Protein AF-A0A2J8SK38-F1 (afdb_monomer_lite)

Secondary structure (DSSP, 8-state):
--HHHHHHHHHHHHHHHHT-S-HHHHHHHHHHHHHHHHHHHHHHTT----TT--PPPPEEEEEEES-TT-TT---EEEEEEESSPPPTT---

Structure (mmCIF, N/CA/C/O backbone):
data_AF-A0A2J8SK38-F1
#
_entry.id   AF-A0A2J8SK38-F1
#
loop_
_atom_site.group_PDB
_atom_site.id
_atom_site.type_symbol
_atom_site.label_atom_id
_atom_site.label_alt_id
_atom_site.label_comp_id
_atom_site.label_asym_id
_atom_site.label_entity_id
_atom_site.label_seq_id
_atom_site.pdbx_PDB_ins_code
_atom_site.Cartn_x
_atom_site.Cartn_y
_atom_site.Cartn_z
_atom_site.occupancy
_atom_site.B_iso_or_equiv
_atom_site.auth_seq_id
_atom_site.auth_comp_id
_atom_site.auth_asym_id
_atom_site.auth_atom_id
_atom_site.pdbx_PDB_model_num
ATOM 1 N N . MET A 1 1 ? 12.527 -20.851 19.338 1.00 52.25 1 MET A N 1
ATOM 2 C CA . MET A 1 1 ? 12.550 -20.203 20.671 1.00 52.25 1 MET A CA 1
ATOM 3 C C . MET A 1 1 ? 11.593 -19.008 20.828 1.00 52.25 1 MET A C 1
ATOM 5 O O . MET A 1 1 ? 11.424 -18.553 21.946 1.00 52.25 1 MET A O 1
ATOM 9 N N . ALA A 1 2 ? 10.912 -18.518 19.777 1.00 60.09 2 ALA A N 1
ATOM 10 C CA . ALA A 1 2 ? 10.032 -17.335 19.871 1.00 60.09 2 ALA A CA 1
ATOM 11 C C . ALA A 1 2 ? 8.565 -17.622 20.279 1.00 60.09 2 ALA A C 1
ATOM 13 O O . ALA A 1 2 ? 7.901 -16.760 20.845 1.00 60.09 2 ALA A O 1
ATOM 14 N N . VAL A 1 3 ? 8.057 -18.839 20.041 1.00 62.34 3 VAL A N 1
ATOM 15 C CA . VAL A 1 3 ? 6.640 -19.197 20.287 1.00 62.34 3 VAL A CA 1
ATOM 16 C C . VAL A 1 3 ? 6.274 -19.170 21.779 1.00 62.34 3 VAL A C 1
ATOM 18 O O . VAL A 1 3 ? 5.135 -18.886 22.139 1.00 62.34 3 VAL A O 1
ATOM 21 N N . TRP A 1 4 ? 7.247 -19.413 22.661 1.00 60.16 4 TRP A N 1
ATOM 22 C CA . TRP A 1 4 ? 7.040 -19.358 24.109 1.00 60.16 4 TRP A CA 1
ATOM 23 C C . TRP A 1 4 ? 6.757 -17.934 24.594 1.00 60.16 4 TRP A C 1
ATOM 25 O O . TRP A 1 4 ? 5.805 -17.727 25.335 1.00 60.16 4 TRP A O 1
ATOM 35 N N . LEU A 1 5 ? 7.514 -16.946 24.113 1.00 62.81 5 LEU A N 1
ATOM 36 C CA . LEU A 1 5 ? 7.339 -15.541 24.496 1.00 62.81 5 LEU A CA 1
ATOM 37 C C . LEU A 1 5 ? 5.978 -14.994 24.041 1.00 62.81 5 LEU A C 1
ATOM 39 O O . LEU A 1 5 ? 5.299 -14.317 24.809 1.00 62.81 5 LEU A O 1
ATOM 43 N N . ALA A 1 6 ? 5.531 -15.365 22.837 1.00 65.75 6 ALA A N 1
ATOM 44 C CA . ALA A 1 6 ? 4.216 -14.978 22.324 1.00 65.75 6 ALA A CA 1
ATOM 45 C C . ALA A 1 6 ? 3.058 -15.541 23.170 1.00 65.75 6 ALA A C 1
ATOM 47 O O . ALA A 1 6 ? 2.049 -14.863 23.361 1.00 65.75 6 ALA A O 1
ATOM 48 N N . ARG A 1 7 ? 3.210 -16.753 23.727 1.00 74.94 7 ARG A N 1
ATOM 49 C CA . ARG A 1 7 ? 2.179 -17.385 24.567 1.00 74.94 7 ARG A CA 1
ATOM 50 C C . ARG A 1 7 ? 2.015 -16.701 25.928 1.00 74.94 7 ARG A C 1
ATOM 52 O O . ARG A 1 7 ? 0.908 -16.671 26.455 1.00 74.94 7 ARG A O 1
ATOM 59 N N . TRP A 1 8 ? 3.086 -16.126 26.470 1.00 77.75 8 TRP A N 1
ATOM 60 C CA . TRP A 1 8 ? 3.048 -15.383 27.735 1.00 77.75 8 TRP A CA 1
ATOM 61 C C . TRP A 1 8 ? 2.649 -13.916 27.569 1.00 77.75 8 TRP A C 1
ATOM 63 O O . TRP A 1 8 ? 2.201 -13.303 28.535 1.00 77.75 8 TRP A O 1
ATOM 73 N N . LEU A 1 9 ? 2.734 -13.371 26.351 1.00 77.38 9 LEU A N 1
ATOM 74 C CA . LEU A 1 9 ? 2.400 -11.975 26.076 1.00 77.38 9 LEU A CA 1
ATOM 75 C C . LEU A 1 9 ? 0.937 -11.651 26.404 1.00 77.38 9 LEU A C 1
ATOM 77 O O . LEU A 1 9 ? 0.672 -10.635 27.032 1.00 77.38 9 LEU A O 1
ATOM 81 N N . GLY A 1 10 ? 0.005 -12.535 26.032 1.00 78.50 10 GLY A N 1
ATOM 82 C CA . GLY A 1 10 ? -1.426 -12.364 26.306 1.00 78.50 10 GLY A CA 1
ATOM 83 C C . GLY A 1 10 ? -1.741 -12.281 27.807 1.00 78.50 10 GLY A C 1
ATOM 84 O O . GLY A 1 10 ? -2.273 -11.262 28.249 1.00 78.50 10 GLY A O 1
ATOM 85 N N . PRO A 1 11 ? -1.378 -13.301 28.610 1.00 82.25 11 PRO A N 1
ATOM 86 C CA . PRO A 1 11 ? -1.567 -13.282 30.060 1.00 82.25 11 PRO A CA 1
ATOM 87 C C . PRO A 1 11 ? -0.878 -12.101 30.754 1.00 82.25 11 PRO A C 1
ATOM 89 O O . PRO A 1 11 ? -1.479 -11.500 31.641 1.00 82.25 11 PRO A O 1
ATOM 92 N N . LEU A 1 12 ? 0.342 -11.725 30.339 1.00 78.06 12 LEU A N 1
ATOM 93 C CA . LEU A 1 12 ? 1.022 -10.547 30.893 1.00 78.06 12 LEU A CA 1
ATOM 94 C C . LEU A 1 12 ? 0.243 -9.259 30.617 1.00 78.06 12 LEU A C 1
ATOM 96 O O . LEU A 1 12 ? 0.074 -8.454 31.526 1.00 78.06 12 LEU A O 1
ATOM 100 N N . LEU A 1 13 ? -0.261 -9.078 29.393 1.00 78.06 13 LEU A N 1
ATOM 101 C CA . LEU A 1 13 ? -1.056 -7.905 29.023 1.00 78.06 13 LEU A CA 1
ATOM 102 C C . LEU A 1 13 ? -2.336 -7.808 29.860 1.00 78.06 13 LEU A C 1
ATOM 104 O O . LEU A 1 13 ? -2.680 -6.726 30.330 1.00 78.06 13 LEU A O 1
ATOM 108 N N . LEU A 1 14 ? -3.001 -8.944 30.090 1.00 76.25 14 LEU A N 1
ATOM 109 C CA . LEU A 1 14 ? -4.197 -9.051 30.931 1.00 76.25 14 LEU A CA 1
ATOM 110 C C . LEU A 1 14 ? -3.909 -8.693 32.397 1.00 76.25 14 LEU A C 1
ATOM 112 O O . LEU A 1 14 ? -4.656 -7.916 32.989 1.00 76.25 14 LEU A O 1
ATOM 116 N N . VAL A 1 15 ? -2.811 -9.202 32.967 1.00 76.88 15 VAL A N 1
ATOM 117 C CA . VAL A 1 15 ? -2.390 -8.886 34.345 1.00 76.88 15 VAL A CA 1
ATOM 118 C C . VAL A 1 15 ? -1.982 -7.418 34.478 1.00 76.88 15 VAL A C 1
ATOM 120 O O . VAL A 1 15 ? -2.379 -6.759 35.438 1.00 76.88 15 VAL A O 1
ATOM 123 N N . SER A 1 16 ? -1.249 -6.873 33.502 1.00 70.44 16 SER A N 1
ATOM 124 C CA . SER A 1 16 ? -0.901 -5.449 33.472 1.00 70.44 16 SER A CA 1
ATOM 125 C C . SER A 1 16 ? -2.142 -4.563 33.398 1.00 70.44 16 SER A C 1
ATOM 127 O O . SER A 1 16 ? -2.183 -3.532 34.058 1.00 70.44 16 SER A O 1
ATOM 129 N N . LEU A 1 17 ? -3.170 -4.965 32.646 1.00 68.44 17 LEU A N 1
ATOM 130 C CA . LEU A 1 17 ? -4.397 -4.184 32.496 1.00 68.44 17 LEU A CA 1
ATOM 131 C C . LEU A 1 17 ? -5.269 -4.191 33.764 1.00 68.44 17 LEU A C 1
ATOM 133 O O . LEU A 1 17 ? -5.959 -3.208 34.026 1.00 68.44 17 LEU A O 1
ATOM 137 N N . TRP A 1 18 ? -5.203 -5.261 34.565 1.00 67.94 18 TRP A N 1
ATOM 138 C CA . TRP A 1 18 ? -5.994 -5.433 35.791 1.00 67.94 18 TRP A CA 1
ATOM 139 C C . TRP A 1 18 ? -5.583 -4.484 36.932 1.00 67.94 18 TRP A C 1
ATOM 141 O O . TRP A 1 18 ? -6.393 -4.174 37.801 1.00 67.94 18 TRP A O 1
ATOM 151 N N . GLY A 1 19 ? -4.330 -4.013 36.937 1.00 64.25 19 GLY A N 1
ATOM 152 C CA . GLY A 1 19 ? -3.788 -3.123 37.973 1.00 64.25 19 GLY A CA 1
ATOM 153 C C . GLY A 1 19 ? -3.975 -1.626 37.707 1.00 64.25 19 GLY A C 1
ATOM 154 O O . GLY A 1 19 ? -3.671 -0.808 38.576 1.00 64.25 19 GLY A O 1
ATOM 155 N N . LEU A 1 20 ? -4.456 -1.237 36.522 1.00 61.53 20 LEU A N 1
ATOM 156 C CA . LEU A 1 20 ? -4.719 0.162 36.207 1.00 61.53 20 LEU A CA 1
ATOM 157 C C . LEU A 1 20 ? -6.173 0.495 36.565 1.00 61.53 20 LEU A C 1
ATOM 159 O O . LEU A 1 20 ? -7.100 -0.203 36.178 1.00 61.53 20 LEU A O 1
ATOM 163 N N . SER A 1 21 ? -6.384 1.604 37.272 1.00 59.34 21 SER A N 1
ATOM 164 C CA . SER A 1 21 ? -7.717 2.157 37.578 1.00 59.34 21 SER A CA 1
ATOM 165 C C . SER A 1 21 ? -8.330 2.925 36.382 1.00 59.34 21 SER A C 1
ATOM 167 O O . SER A 1 21 ? -9.525 3.198 36.337 1.00 59.34 21 SER A O 1
ATOM 169 N N . ALA A 1 22 ? -7.528 3.225 35.348 1.00 57.88 22 ALA A N 1
ATOM 170 C CA . ALA A 1 22 ? -7.930 3.993 34.159 1.00 57.88 22 ALA A CA 1
ATOM 171 C C . ALA A 1 22 ? -7.979 3.251 32.786 1.00 57.88 22 ALA A C 1
ATOM 173 O O . ALA A 1 22 ? -7.936 3.935 31.755 1.00 57.88 22 ALA A O 1
ATOM 174 N N . PRO A 1 23 ? -8.073 1.906 32.680 1.00 64.19 23 PRO A N 1
ATOM 175 C CA . PRO A 1 23 ? -7.889 1.179 31.422 1.00 64.19 23 PRO A CA 1
ATOM 176 C C . PRO A 1 23 ? -9.005 1.470 30.419 1.00 64.19 23 PRO A C 1
ATOM 178 O O . PRO A 1 23 ? -8.738 1.571 29.225 1.00 64.19 23 PRO A O 1
ATOM 181 N N . ALA A 1 24 ? -10.229 1.726 30.890 1.00 65.00 24 ALA A N 1
ATOM 182 C CA . ALA A 1 24 ? -11.350 2.096 30.028 1.00 65.00 24 ALA A CA 1
ATOM 183 C C . ALA A 1 24 ? -11.074 3.384 29.231 1.00 65.00 24 ALA A C 1
ATOM 185 O O . ALA A 1 24 ? -11.426 3.478 28.061 1.00 65.00 24 ALA A O 1
ATOM 186 N N . SER A 1 25 ? -10.397 4.365 29.836 1.00 69.31 25 SER A N 1
ATOM 187 C CA . SER A 1 25 ? -10.089 5.640 29.178 1.00 69.31 25 SER A CA 1
ATOM 188 C C . SER A 1 25 ? -8.998 5.518 28.111 1.00 69.31 25 SER A C 1
ATOM 190 O O . SER A 1 25 ? -9.085 6.174 27.074 1.00 69.31 25 SER A O 1
ATOM 192 N N . LEU A 1 26 ? -7.995 4.666 28.345 1.00 72.62 26 LEU A N 1
ATOM 193 C CA . LEU A 1 26 ? -6.916 4.399 27.394 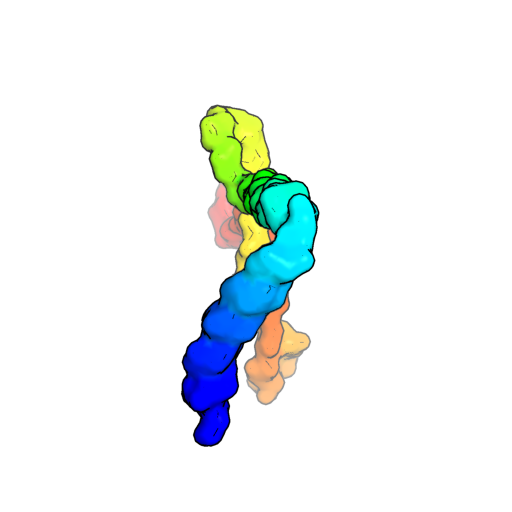1.00 72.62 26 LEU A CA 1
ATOM 194 C C . LEU A 1 26 ? -7.420 3.558 26.225 1.00 72.62 26 LEU A C 1
ATOM 196 O O . LEU A 1 26 ? -7.117 3.878 25.081 1.00 72.62 26 LEU A O 1
ATOM 200 N N . LEU A 1 27 ? -8.244 2.544 26.497 1.00 78.69 27 LEU A N 1
ATOM 201 C CA . LEU A 1 27 ? -8.912 1.759 25.460 1.00 78.69 27 LEU A CA 1
ATOM 202 C C . LEU A 1 27 ? -9.878 2.618 24.641 1.00 78.69 27 LEU A C 1
ATOM 204 O O . LEU A 1 27 ? -9.905 2.497 23.419 1.00 78.69 27 LEU A O 1
ATOM 208 N N . ARG A 1 28 ? -10.608 3.537 25.287 1.00 76.62 28 ARG A N 1
ATOM 209 C CA . ARG A 1 28 ? -11.462 4.505 24.592 1.00 76.62 28 ARG A CA 1
ATOM 210 C C . ARG A 1 28 ? -10.646 5.428 23.687 1.00 76.62 28 ARG A C 1
ATOM 212 O O . ARG A 1 28 ? -10.972 5.528 22.514 1.00 76.62 28 ARG A O 1
ATOM 219 N N . ARG A 1 29 ? -9.552 6.024 24.180 1.00 78.25 29 ARG A N 1
ATOM 220 C CA . ARG A 1 29 ? -8.656 6.855 23.348 1.00 78.25 29 ARG A CA 1
ATOM 221 C C . ARG A 1 29 ? -7.996 6.065 22.223 1.00 78.25 29 ARG A C 1
ATOM 223 O O . ARG A 1 29 ? -7.810 6.601 21.140 1.00 78.25 29 ARG A O 1
ATOM 230 N N . LEU A 1 30 ? -7.634 4.806 22.464 1.00 81.50 30 LEU A N 1
ATOM 231 C CA . LEU A 1 30 ? -7.084 3.930 21.432 1.00 81.50 30 LEU A CA 1
ATOM 232 C C . LEU A 1 30 ? -8.134 3.650 20.351 1.00 81.50 30 LEU A C 1
ATOM 234 O O . LEU A 1 30 ? -7.819 3.744 19.170 1.00 81.50 30 LEU A O 1
ATOM 238 N N . GLY A 1 31 ? -9.377 3.370 20.751 1.00 80.06 31 GLY A N 1
ATOM 239 C CA . GLY A 1 31 ? -10.512 3.219 19.843 1.00 80.06 31 GLY A CA 1
ATOM 240 C C . GLY A 1 31 ? -10.776 4.488 19.035 1.00 80.06 31 GLY A C 1
ATOM 241 O O . GLY A 1 31 ? -10.844 4.416 17.815 1.00 80.06 31 GLY A O 1
ATOM 242 N N . GLU A 1 32 ? -10.820 5.650 19.689 1.00 85.06 32 GLU A N 1
ATOM 243 C CA . GLU A 1 32 ? -10.962 6.963 19.044 1.00 85.06 32 GLU A CA 1
ATOM 244 C C . GLU A 1 32 ? -9.821 7.229 18.052 1.00 85.06 32 GLU A C 1
ATOM 246 O O . GLU A 1 32 ? -10.064 7.693 16.944 1.00 85.06 32 GLU A O 1
ATOM 251 N N . HIS A 1 33 ? -8.579 6.885 18.400 1.00 81.62 33 HIS A N 1
ATOM 252 C CA . HIS A 1 33 ? -7.422 7.091 17.531 1.00 81.62 33 HIS A CA 1
ATOM 253 C C . HIS A 1 33 ? -7.408 6.135 16.330 1.00 81.62 33 HIS A C 1
ATOM 255 O O . HIS A 1 33 ? -7.087 6.548 15.218 1.00 81.62 33 HIS A O 1
ATOM 261 N N . ILE A 1 34 ? -7.793 4.869 16.526 1.00 80.94 34 ILE A N 1
ATOM 262 C CA . ILE A 1 34 ? -7.972 3.903 15.433 1.00 80.94 34 ILE A CA 1
ATOM 263 C C . ILE A 1 34 ? -9.117 4.354 14.526 1.00 80.94 34 ILE A C 1
ATOM 265 O O . ILE A 1 34 ? -8.977 4.293 13.308 1.00 80.94 34 ILE A O 1
ATOM 269 N N . GLN A 1 35 ? -10.217 4.846 15.097 1.00 79.31 35 GLN A N 1
ATOM 270 C CA . GLN A 1 35 ? -11.350 5.359 14.339 1.00 79.31 35 GLN A CA 1
ATOM 271 C C . GLN A 1 35 ? -10.956 6.601 13.531 1.00 79.31 35 GLN A C 1
ATOM 273 O O . GLN A 1 35 ? -11.160 6.611 12.328 1.00 79.31 35 GLN A O 1
ATOM 278 N N . GLN A 1 36 ? -10.279 7.583 14.130 1.00 79.56 36 GLN A N 1
ATOM 279 C CA . GLN A 1 36 ? -9.747 8.758 13.425 1.00 79.56 36 GLN A CA 1
ATOM 280 C C . GLN A 1 36 ? -8.730 8.386 12.340 1.00 79.56 36 GLN A C 1
ATOM 282 O O . GLN A 1 36 ? -8.671 9.024 11.289 1.00 79.56 36 GLN A O 1
ATOM 287 N N . PHE A 1 37 ? -7.907 7.364 12.581 1.00 73.56 37 PHE A N 1
ATOM 288 C CA . PHE A 1 37 ? -6.968 6.847 11.591 1.00 73.56 37 PHE A CA 1
ATOM 289 C C . PHE A 1 37 ? -7.700 6.179 10.424 1.00 73.56 37 PHE A C 1
ATOM 291 O O . PHE A 1 37 ? -7.346 6.417 9.272 1.00 73.56 37 PHE A O 1
ATOM 298 N N . GLN A 1 38 ? -8.746 5.398 10.701 1.00 70.75 38 GLN A N 1
ATOM 299 C CA . GLN A 1 38 ? -9.598 4.811 9.669 1.00 70.75 38 GLN A CA 1
ATOM 300 C C . GLN A 1 38 ? -10.412 5.864 8.923 1.00 70.75 38 GLN A C 1
ATOM 302 O O . GLN A 1 38 ? -10.493 5.785 7.708 1.00 70.75 38 GLN A O 1
ATOM 307 N N . GLU A 1 39 ? -10.946 6.876 9.600 1.00 70.38 39 GLU A N 1
ATOM 308 C CA . GLU A 1 39 ? -11.645 8.006 8.987 1.00 70.38 39 GLU A CA 1
ATOM 309 C C . GLU A 1 39 ? -10.695 8.785 8.074 1.00 70.38 39 GLU A C 1
ATOM 311 O O . GLU A 1 39 ? -11.022 9.020 6.918 1.00 70.38 39 GLU A O 1
ATOM 316 N N . ARG A 1 40 ? -9.471 9.093 8.523 1.00 63.69 40 ARG A N 1
ATOM 317 C CA . ARG A 1 40 ? -8.434 9.715 7.677 1.00 63.69 40 ARG A CA 1
ATOM 318 C C . ARG A 1 40 ? -8.008 8.823 6.516 1.00 63.69 40 ARG A C 1
ATOM 320 O O . ARG A 1 40 ? -7.768 9.328 5.422 1.00 63.69 40 ARG A O 1
ATOM 327 N N . SER A 1 41 ? -7.912 7.516 6.736 1.00 58.41 41 SER A N 1
ATOM 328 C CA . SER A 1 41 ? -7.560 6.552 5.694 1.00 58.41 41 SER A CA 1
ATOM 329 C C . SER A 1 41 ? -8.691 6.383 4.677 1.00 58.41 41 SER A C 1
ATOM 331 O O . 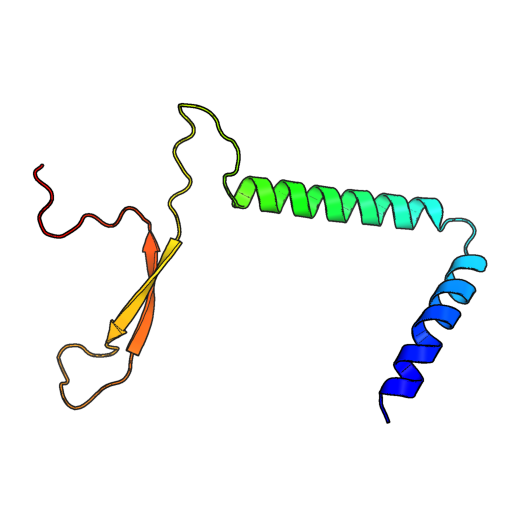SER A 1 41 ? -8.409 6.343 3.486 1.00 58.41 41 SER A O 1
ATOM 333 N N . ALA A 1 42 ? -9.952 6.381 5.110 1.00 55.03 42 ALA A N 1
ATOM 334 C CA . ALA A 1 42 ? -11.144 6.351 4.265 1.00 55.03 42 ALA A CA 1
ATOM 335 C C . ALA A 1 42 ? -11.328 7.669 3.495 1.00 55.03 42 ALA A C 1
ATOM 337 O O . ALA A 1 42 ? -11.683 7.646 2.316 1.00 55.03 42 ALA A O 1
ATOM 338 N N . GLN A 1 43 ? -10.998 8.807 4.116 1.00 53.22 43 GLN A N 1
ATOM 339 C CA . GLN A 1 43 ? -10.925 10.115 3.460 1.00 53.22 43 GLN A CA 1
ATOM 340 C C . GLN A 1 43 ? -9.797 10.155 2.411 1.00 53.22 43 GLN A C 1
ATOM 342 O O . GLN A 1 43 ? -9.957 10.773 1.362 1.00 53.22 43 GLN A O 1
ATOM 347 N N . GLY A 1 44 ? -8.677 9.463 2.661 1.00 50.00 44 GLY A N 1
ATOM 348 C CA . GLY A 1 44 ? -7.570 9.283 1.711 1.00 50.00 44 GLY A CA 1
ATOM 349 C C . GLY A 1 44 ? -7.799 8.197 0.649 1.00 50.00 44 GLY A C 1
ATOM 350 O O . GLY A 1 44 ? -7.093 8.180 -0.355 1.00 50.00 44 GLY A O 1
ATOM 351 N N . LEU A 1 45 ? -8.787 7.315 0.842 1.00 47.25 45 LEU A N 1
ATOM 352 C CA . LEU A 1 45 ? -9.159 6.230 -0.078 1.00 47.25 45 LEU A CA 1
ATOM 353 C C . LEU A 1 45 ? -10.398 6.532 -0.932 1.00 47.25 45 LEU A C 1
ATOM 355 O O . LEU A 1 45 ? -10.803 5.679 -1.717 1.00 47.25 45 LEU A O 1
ATOM 359 N N . GLY A 1 46 ? -10.986 7.730 -0.836 1.00 46.75 46 GLY A N 1
ATOM 360 C CA . GLY A 1 46 ? -11.993 8.187 -1.798 1.00 46.75 46 GLY A CA 1
ATOM 361 C C . GLY A 1 46 ? -13.220 7.273 -1.921 1.00 46.75 46 GLY A C 1
ATOM 362 O O . GL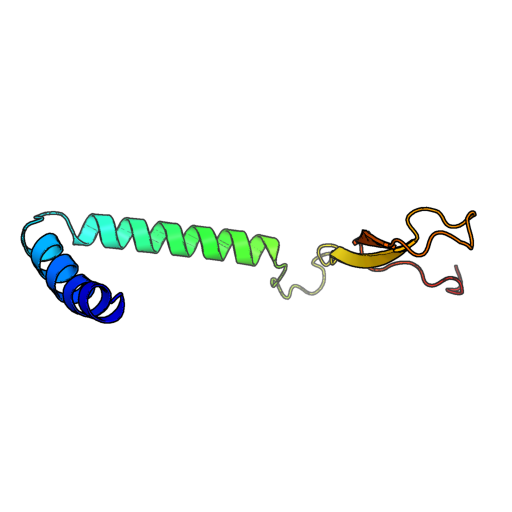Y A 1 46 ? -13.716 7.072 -3.023 1.00 46.75 46 GLY A O 1
ATOM 363 N N . LEU A 1 47 ? -13.721 6.715 -0.813 1.00 46.25 47 LEU A N 1
ATOM 364 C CA . LEU A 1 47 ? -14.940 5.885 -0.804 1.00 46.25 47 LEU A CA 1
ATOM 365 C C . LEU A 1 47 ? -16.222 6.683 -0.492 1.00 46.25 47 LEU A C 1
ATOM 367 O O . LEU A 1 47 ? -17.214 6.118 -0.038 1.00 46.25 47 LEU A O 1
ATOM 371 N N . SER A 1 48 ? -16.234 7.995 -0.755 1.00 45.53 48 SER A N 1
ATOM 372 C CA . SER A 1 48 ? -17.483 8.763 -0.784 1.00 45.53 48 SER A CA 1
ATOM 373 C C . SER A 1 48 ? -18.121 8.605 -2.163 1.00 45.53 48 SER A C 1
ATOM 375 O O . SER A 1 48 ? -17.745 9.276 -3.125 1.00 45.53 48 SER A O 1
ATOM 377 N N . LEU A 1 49 ? -19.061 7.665 -2.261 1.00 46.66 49 LEU A N 1
ATOM 378 C CA . LEU A 1 49 ? -19.896 7.416 -3.437 1.00 46.66 49 LEU A CA 1
ATOM 379 C C . LEU A 1 49 ? -20.918 8.565 -3.600 1.00 46.66 49 LEU A C 1
ATOM 381 O O . LEU A 1 49 ? -22.112 8.410 -3.359 1.00 46.66 49 LEU A O 1
ATOM 385 N N . GLY A 1 50 ? -20.438 9.758 -3.953 1.00 42.62 50 GLY A N 1
ATOM 386 C CA . GLY A 1 50 ? -21.257 10.905 -4.346 1.00 42.62 50 GLY A CA 1
ATOM 387 C C . GLY A 1 50 ? -21.246 11.062 -5.873 1.00 42.62 50 GLY A C 1
ATOM 388 O O . GLY A 1 50 ? -20.152 11.037 -6.437 1.00 42.62 50 GLY A O 1
ATOM 389 N N . PRO A 1 51 ? -22.386 11.293 -6.562 1.00 45.09 51 PRO A N 1
ATOM 390 C CA . PRO A 1 51 ? -22.470 11.374 -8.034 1.00 45.09 51 PRO A CA 1
ATOM 391 C C . PRO A 1 51 ? -21.657 12.499 -8.709 1.00 45.09 51 PRO A C 1
ATOM 393 O O . PRO A 1 51 ? -21.760 12.690 -9.915 1.00 45.09 51 PRO A O 1
ATOM 396 N N . GLY A 1 52 ? -20.870 13.261 -7.950 1.00 49.97 52 GLY A N 1
ATOM 397 C CA . GLY A 1 52 ? -20.028 14.350 -8.441 1.00 49.97 52 GLY A CA 1
ATOM 398 C C . GLY A 1 52 ? -18.754 14.556 -7.623 1.00 49.97 52 GLY A C 1
ATOM 399 O O . GLY A 1 52 ? -18.145 15.620 -7.709 1.00 49.97 52 GLY A O 1
ATOM 400 N N . ALA A 1 53 ? -18.343 13.577 -6.809 1.00 48.62 53 ALA A N 1
ATOM 401 C CA . ALA A 1 53 ? -17.039 13.632 -6.164 1.00 48.62 53 ALA A CA 1
ATOM 402 C C . ALA A 1 53 ? -15.987 13.356 -7.240 1.00 48.62 53 ALA A C 1
ATOM 404 O O . ALA A 1 53 ? -15.893 12.234 -7.734 1.00 48.62 53 ALA A O 1
ATOM 405 N N . ALA A 1 54 ? -15.234 14.384 -7.639 1.00 55.19 54 ALA A N 1
ATOM 406 C CA . ALA A 1 54 ? -14.057 14.213 -8.477 1.00 55.19 54 ALA A CA 1
ATOM 407 C C . ALA A 1 54 ? -13.204 13.103 -7.850 1.00 55.19 54 ALA A C 1
ATOM 409 O O . ALA A 1 54 ? -12.681 13.270 -6.747 1.00 55.19 54 ALA A O 1
ATOM 410 N N . ALA A 1 55 ? -13.172 11.938 -8.504 1.00 60.03 55 ALA A N 1
ATOM 411 C CA . ALA A 1 55 ? -12.451 10.781 -8.009 1.00 60.03 55 ALA A CA 1
ATOM 412 C C . ALA A 1 55 ? -11.010 11.223 -7.753 1.00 60.03 55 ALA A C 1
ATOM 414 O O . ALA A 1 55 ? -10.360 11.747 -8.661 1.00 60.03 55 ALA A O 1
ATOM 415 N N . LEU A 1 56 ? -10.537 11.073 -6.511 1.00 57.69 56 LEU A N 1
ATOM 416 C CA . LEU A 1 56 ? -9.151 11.370 -6.170 1.00 57.69 56 LEU A CA 1
ATOM 417 C C . LEU A 1 56 ? -8.273 10.616 -7.183 1.00 57.69 56 LEU A C 1
ATOM 419 O O . LEU A 1 56 ? -8.485 9.409 -7.352 1.00 57.69 56 LEU A O 1
ATOM 423 N N . PRO A 1 57 ? -7.368 11.296 -7.912 1.00 59.81 57 PRO A N 1
ATOM 424 C CA . PRO A 1 57 ? -6.667 10.675 -9.024 1.00 59.81 57 PRO A CA 1
ATOM 425 C C . PRO A 1 57 ? -5.902 9.467 -8.499 1.00 59.81 57 PRO A C 1
ATOM 427 O O . PRO A 1 57 ? -5.026 9.579 -7.638 1.00 59.81 57 PRO A O 1
ATOM 430 N N . LYS A 1 58 ? -6.290 8.285 -8.977 1.00 74.06 58 LYS A N 1
ATOM 431 C CA . LYS A 1 58 ? -5.712 7.024 -8.529 1.00 74.06 58 LYS A CA 1
ATOM 432 C C . LYS A 1 58 ? -4.235 7.027 -8.912 1.00 74.06 58 LYS A C 1
ATOM 434 O O . LYS A 1 58 ? -3.904 7.150 -10.088 1.00 74.06 58 LYS A O 1
ATOM 439 N N . VAL A 1 59 ? -3.342 6.914 -7.933 1.00 80.12 59 VAL A N 1
ATOM 440 C CA . VAL A 1 59 ? -1.909 6.782 -8.214 1.00 80.12 59 VAL A CA 1
ATOM 441 C C . VAL A 1 59 ? -1.657 5.359 -8.709 1.00 80.12 59 VAL A C 1
ATOM 443 O O . VAL A 1 59 ? -1.922 4.387 -8.001 1.00 80.12 59 VAL A O 1
ATOM 446 N N . GLY A 1 60 ? -1.204 5.239 -9.952 1.00 82.94 60 GLY A N 1
ATOM 447 C CA . GLY A 1 60 ? -0.715 4.002 -10.550 1.00 82.94 60 GLY A CA 1
ATOM 448 C C . GLY A 1 60 ? 0.810 3.941 -10.523 1.00 82.94 60 GLY A C 1
ATOM 449 O O . GLY A 1 60 ? 1.478 4.965 -10.405 1.00 82.94 60 GLY A O 1
ATOM 450 N N . TRP A 1 61 ? 1.358 2.737 -10.663 1.00 88.94 61 TRP A N 1
ATOM 451 C CA . TRP A 1 61 ? 2.793 2.519 -10.829 1.00 88.94 61 TRP A CA 1
ATOM 452 C C . TRP A 1 61 ? 3.062 2.062 -12.260 1.00 88.94 61 TRP A C 1
ATOM 454 O O . TRP A 1 61 ? 2.451 1.096 -12.717 1.00 88.94 61 TRP A O 1
ATOM 464 N N . LEU A 1 62 ? 3.947 2.766 -12.963 1.00 89.00 62 LEU A N 1
ATOM 465 C CA . LEU A 1 62 ? 4.422 2.410 -14.297 1.00 89.00 62 LEU A CA 1
ATOM 466 C C . LEU A 1 62 ? 5.878 1.954 -14.199 1.00 89.00 62 LEU A C 1
ATOM 468 O O . LEU A 1 62 ? 6.717 2.675 -13.664 1.00 89.00 62 LEU A O 1
ATOM 472 N N . GLU A 1 63 ? 6.184 0.773 -14.723 1.00 92.88 63 GLU A N 1
ATOM 473 C CA . GLU A 1 63 ? 7.570 0.338 -14.883 1.00 92.88 63 GLU A CA 1
ATOM 474 C C . GLU A 1 63 ? 8.229 1.119 -16.022 1.00 92.88 63 GLU A C 1
ATOM 476 O O . GLU A 1 63 ? 7.773 1.072 -17.164 1.00 92.88 63 GLU A O 1
ATOM 481 N N . GLN A 1 64 ? 9.312 1.830 -15.715 1.00 92.50 64 GLN A N 1
ATOM 482 C CA . GLN A 1 64 ? 10.074 2.600 -16.691 1.00 92.50 64 GLN A CA 1
ATOM 483 C C . GLN A 1 64 ? 11.550 2.209 -16.659 1.00 92.50 64 GLN A C 1
ATOM 485 O O . GLN A 1 64 ? 12.112 1.914 -15.605 1.00 92.50 64 GLN A O 1
ATOM 490 N N . LEU A 1 65 ? 12.194 2.216 -17.826 1.00 94.25 65 LEU A N 1
ATOM 491 C CA . LEU A 1 65 ? 13.638 2.026 -17.936 1.00 94.25 65 LEU A CA 1
ATOM 492 C C . LEU A 1 65 ? 14.384 3.177 -17.253 1.00 94.25 65 LEU A C 1
ATOM 494 O O . LEU A 1 65 ? 14.012 4.341 -17.385 1.00 94.25 65 LEU A O 1
ATOM 498 N N . LEU A 1 66 ? 15.470 2.845 -16.557 1.00 93.56 66 LEU A N 1
ATOM 499 C CA . LEU A 1 66 ? 16.349 3.826 -15.922 1.00 93.56 66 LEU A CA 1
ATOM 500 C C . LEU A 1 66 ? 17.085 4.683 -16.960 1.00 93.56 66 LEU A C 1
ATOM 502 O O . LEU A 1 66 ? 17.359 5.851 -16.711 1.00 93.56 66 LEU A O 1
ATOM 506 N N . ASP A 1 67 ? 17.413 4.089 -18.107 1.00 94.50 67 ASP A N 1
ATOM 507 C CA . ASP A 1 67 ? 18.085 4.755 -19.217 1.00 94.50 67 ASP A CA 1
ATOM 508 C C . ASP A 1 67 ? 17.531 4.225 -20.554 1.00 94.50 67 ASP A C 1
ATOM 510 O O . ASP A 1 67 ? 17.971 3.175 -21.026 1.00 94.50 67 ASP A O 1
ATOM 514 N N . PRO A 1 68 ? 16.540 4.905 -21.160 1.00 89.44 68 PRO A N 1
ATOM 515 C CA . PRO A 1 68 ? 15.892 4.443 -22.387 1.00 89.44 68 PRO A CA 1
ATOM 516 C C . PRO A 1 68 ? 16.788 4.526 -23.632 1.00 89.44 68 PRO A C 1
ATOM 518 O O . PRO A 1 68 ? 16.446 3.939 -24.657 1.00 89.44 68 PRO A O 1
ATOM 521 N N . PHE A 1 69 ? 17.928 5.221 -23.567 1.00 94.31 69 PHE A N 1
ATOM 522 C CA . PHE A 1 69 ? 18.854 5.354 -24.697 1.00 94.31 69 PHE A CA 1
ATOM 523 C C . PHE A 1 69 ? 19.982 4.316 -24.664 1.00 94.31 69 PHE A C 1
ATOM 525 O O . PHE A 1 69 ? 20.645 4.081 -25.675 1.00 94.31 69 PHE A O 1
ATOM 532 N N . ASN A 1 70 ? 20.190 3.658 -23.524 1.00 92.12 70 ASN A N 1
ATOM 533 C CA . ASN A 1 70 ? 21.211 2.637 -23.34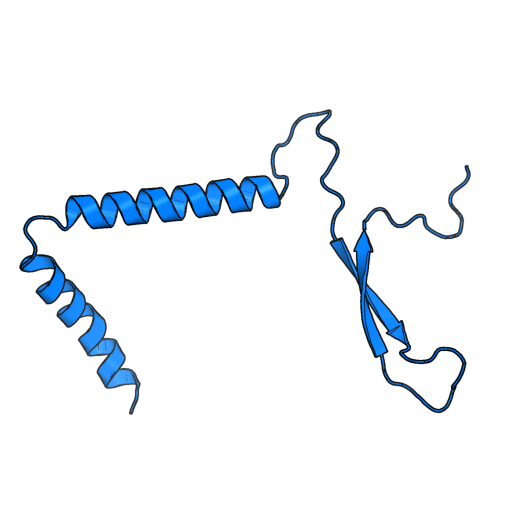8 1.00 92.12 70 ASN A CA 1
ATOM 534 C C . ASN A 1 70 ? 20.603 1.233 -23.397 1.00 92.12 70 ASN A C 1
ATOM 536 O O . ASN A 1 70 ? 20.228 0.655 -22.379 1.00 92.12 70 ASN A O 1
ATOM 540 N N . VAL A 1 71 ? 20.583 0.644 -24.592 1.00 87.69 71 VAL A N 1
ATOM 541 C CA . VAL A 1 71 ? 20.032 -0.702 -24.841 1.00 87.69 71 VAL A CA 1
ATOM 542 C C . VAL A 1 71 ? 20.737 -1.831 -24.073 1.00 87.69 71 VAL A C 1
ATOM 544 O O . VAL A 1 71 ? 20.175 -2.915 -23.909 1.00 87.69 71 VAL A O 1
ATOM 547 N N . SER A 1 72 ? 21.950 -1.589 -23.569 1.00 93.25 72 SER A N 1
ATOM 548 C CA . SER A 1 72 ? 22.687 -2.540 -22.729 1.00 93.25 72 SER A CA 1
ATOM 549 C C . SER A 1 72 ? 22.260 -2.472 -21.257 1.00 93.25 72 SER A C 1
ATOM 551 O O . SER A 1 72 ? 22.472 -3.426 -20.507 1.00 93.25 72 SER A O 1
ATOM 553 N N . ASN A 1 73 ? 21.648 -1.366 -20.822 1.00 90.69 73 ASN A N 1
ATOM 554 C CA . ASN A 1 73 ? 21.208 -1.156 -19.448 1.00 90.69 73 ASN A CA 1
ATOM 555 C C . ASN A 1 73 ? 19.726 -1.526 -19.288 1.00 90.69 73 ASN A C 1
ATOM 557 O O . ASN A 1 73 ? 18.833 -0.765 -19.639 1.00 90.69 73 ASN A O 1
ATOM 561 N N . ARG A 1 74 ? 19.458 -2.691 -18.691 1.00 90.25 74 ARG A N 1
ATOM 562 C CA . ARG A 1 74 ? 18.091 -3.198 -18.459 1.00 90.25 74 ARG A CA 1
ATOM 563 C C . ARG A 1 74 ? 17.487 -2.806 -17.110 1.00 90.25 74 ARG A C 1
ATOM 565 O O . ARG A 1 74 ? 16.479 -3.377 -16.706 1.00 90.25 74 ARG A O 1
ATOM 572 N N . ARG A 1 75 ? 18.117 -1.892 -16.368 1.00 95.19 75 ARG A N 1
ATOM 573 C CA . ARG A 1 75 ? 17.588 -1.457 -15.068 1.00 95.19 75 ARG A CA 1
ATOM 574 C C . ARG A 1 75 ? 16.282 -0.692 -15.274 1.00 95.19 75 ARG A C 1
ATOM 576 O O . ARG A 1 75 ? 16.198 0.146 -16.168 1.00 95.19 75 ARG A O 1
ATOM 583 N N . SER A 1 76 ? 15.299 -0.954 -14.422 1.00 95.25 76 SER A N 1
ATOM 584 C CA . SER A 1 76 ? 14.004 -0.274 -14.407 1.00 95.25 76 SER A CA 1
ATOM 585 C C . SER A 1 76 ? 13.667 0.244 -13.009 1.00 95.25 76 SER A C 1
ATOM 587 O O . SER A 1 76 ? 14.269 -0.168 -12.013 1.00 95.25 76 SER A O 1
ATOM 589 N N . PHE A 1 77 ? 12.727 1.182 -12.942 1.00 95.00 77 PHE A N 1
ATOM 590 C CA . PHE A 1 77 ? 12.168 1.714 -11.705 1.00 95.00 77 PHE A CA 1
ATOM 591 C C . PHE A 1 77 ? 10.658 1.928 -11.840 1.00 95.00 77 PHE A C 1
ATOM 593 O O . PHE A 1 77 ? 10.123 2.012 -12.946 1.00 95.00 77 PHE A O 1
ATOM 600 N N . LEU A 1 78 ? 9.970 2.018 -10.701 1.00 94.56 78 LEU A N 1
ATOM 601 C CA . LEU A 1 78 ? 8.544 2.324 -10.656 1.00 94.56 78 LEU A CA 1
ATOM 602 C C . LEU A 1 78 ? 8.333 3.836 -10.611 1.00 94.56 78 LEU A C 1
ATOM 604 O O . LEU A 1 78 ? 8.745 4.505 -9.662 1.00 94.56 78 LEU A O 1
ATOM 608 N N . GLN A 1 79 ? 7.658 4.366 -11.623 1.00 90.56 79 GLN A N 1
ATOM 609 C CA . GLN A 1 79 ? 7.216 5.749 -11.670 1.00 90.56 79 GLN A CA 1
ATOM 610 C C . GLN A 1 79 ? 5.770 5.849 -11.186 1.00 90.56 79 GLN A C 1
ATOM 612 O O . GLN A 1 79 ? 4.884 5.159 -11.690 1.00 90.56 79 GLN A O 1
ATOM 617 N N . ALA A 1 80 ? 5.524 6.730 -10.218 1.00 90.19 80 ALA A N 1
ATOM 618 C CA . ALA A 1 80 ? 4.169 7.077 -9.818 1.00 90.19 80 ALA A CA 1
ATOM 619 C C . ALA A 1 80 ? 3.507 7.914 -10.925 1.00 90.19 80 ALA A C 1
ATOM 621 O O . ALA A 1 80 ? 4.032 8.960 -11.312 1.00 90.19 80 ALA A O 1
ATOM 622 N N . ILE A 1 81 ? 2.356 7.461 -11.420 1.00 86.50 81 ILE A N 1
ATOM 623 C CA . ILE A 1 81 ? 1.538 8.164 -12.414 1.00 86.50 81 ILE A CA 1
ATOM 624 C C . ILE A 1 81 ? 0.157 8.470 -11.836 1.00 86.50 81 ILE A C 1
ATOM 626 O O . ILE A 1 81 ? -0.442 7.644 -11.152 1.00 86.50 81 ILE A O 1
ATOM 630 N N . LEU A 1 82 ? -0.369 9.659 -12.118 1.00 84.62 82 LEU A N 1
ATOM 631 C CA . LEU A 1 82 ? -1.745 10.013 -11.775 1.00 84.62 82 LEU A CA 1
ATOM 632 C C . LEU A 1 82 ? -2.683 9.461 -12.854 1.00 84.62 82 LEU A C 1
ATOM 634 O O . LEU A 1 82 ? -2.470 9.703 -14.041 1.00 84.62 82 LEU A O 1
ATOM 638 N N . GLN A 1 83 ? -3.707 8.706 -12.456 1.00 77.88 83 GLN A N 1
ATOM 639 C CA . GLN A 1 83 ? -4.762 8.240 -13.354 1.00 77.88 83 GLN A CA 1
ATOM 640 C C . GLN A 1 83 ? -5.949 9.220 -13.374 1.00 77.88 83 GLN A C 1
ATOM 642 O O . GLN A 1 83 ? -6.275 9.790 -12.329 1.00 77.88 83 GLN A O 1
ATOM 647 N N . PRO A 1 84 ? -6.643 9.362 -14.520 1.00 65.00 84 PRO A N 1
ATOM 648 C CA . PRO A 1 84 ? -6.430 8.623 -15.765 1.00 65.00 84 PRO A CA 1
ATOM 649 C C . PRO A 1 84 ? -5.238 9.164 -16.563 1.00 65.00 84 PRO A C 1
ATOM 651 O O . PRO A 1 84 ? -5.150 10.352 -16.853 1.00 65.00 84 PRO A O 1
ATOM 654 N N . TRP A 1 85 ? -4.325 8.267 -16.941 1.00 57.69 85 TRP A N 1
ATOM 655 C CA . TRP A 1 85 ? -3.289 8.590 -17.913 1.00 57.69 85 TRP A CA 1
ATOM 656 C C . TRP A 1 85 ? -3.955 8.666 -19.293 1.00 57.69 85 TRP A C 1
ATOM 658 O O . TRP A 1 85 ? -4.623 7.693 -19.667 1.00 57.69 85 TRP A O 1
ATOM 668 N N . PRO A 1 86 ?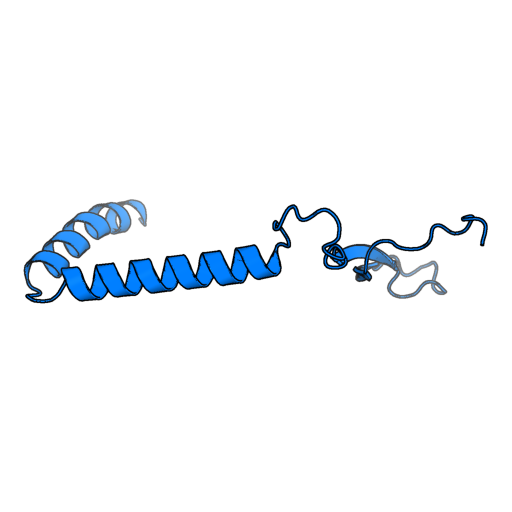 -3.834 9.773 -20.049 1.00 58.62 86 PRO A N 1
ATOM 669 C CA . PRO A 1 86 ? -4.36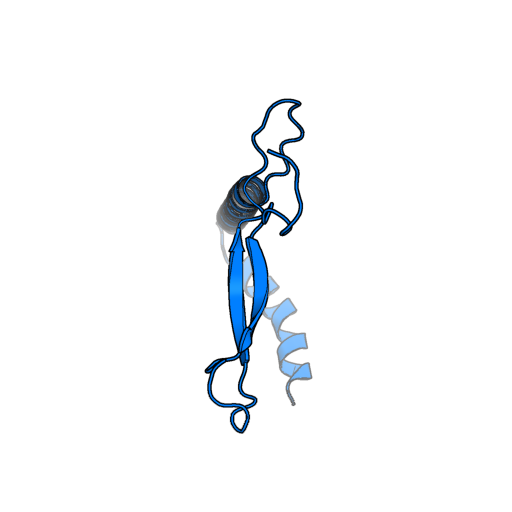9 9.824 -21.399 1.00 58.62 86 PRO A CA 1
ATOM 670 C C . PRO A 1 86 ? -3.674 8.746 -22.231 1.00 58.62 86 PRO A C 1
ATOM 672 O O . PRO A 1 86 ? -2.452 8.737 -22.385 1.00 58.62 86 PRO A O 1
ATOM 675 N N . GLN A 1 87 ? -4.462 7.794 -22.728 1.00 55.16 87 GLN A N 1
ATOM 676 C CA . GLN A 1 87 ? -3.968 6.799 -23.669 1.00 55.16 87 GLN A CA 1
ATOM 677 C C . GLN A 1 87 ? -3.468 7.547 -24.914 1.00 55.16 87 GLN A C 1
ATOM 679 O O . GLN A 1 87 ? -4.206 8.398 -25.426 1.00 55.16 87 GLN A O 1
ATOM 684 N N . PRO A 1 88 ? -2.253 7.271 -25.418 1.00 47.03 88 PRO A N 1
ATOM 685 C CA . PRO A 1 88 ? -1.823 7.801 -26.706 1.00 47.03 88 PRO A CA 1
ATOM 686 C C . PRO A 1 88 ? -2.782 7.268 -27.784 1.00 47.03 88 PRO A C 1
ATOM 688 O O . PRO A 1 88 ? -2.703 6.106 -28.169 1.00 47.03 88 PRO A O 1
ATOM 691 N N . GLY A 1 89 ? -3.745 8.100 -28.199 1.00 57.72 89 GLY A N 1
ATOM 692 C CA . GLY A 1 89 ? -4.824 7.725 -29.122 1.00 57.72 89 GLY A CA 1
ATOM 693 C C . GLY A 1 89 ? -6.243 8.148 -28.718 1.00 57.72 89 GLY A C 1
ATOM 694 O O . GLY A 1 89 ? -7.173 7.871 -29.470 1.00 57.72 89 GLY A O 1
ATOM 695 N N . ALA A 1 90 ? -6.449 8.810 -27.574 1.00 49.00 90 ALA A N 1
ATOM 696 C CA . ALA A 1 90 ? -7.759 9.388 -27.266 1.00 49.00 90 ALA A CA 1
ATOM 697 C C . ALA A 1 90 ? -8.053 10.592 -28.195 1.00 49.00 90 ALA A C 1
ATOM 699 O O . ALA A 1 90 ? -7.191 11.467 -28.319 1.00 49.00 90 ALA A O 1
ATOM 700 N N . PRO A 1 91 ? -9.225 10.655 -28.861 1.00 52.97 91 PRO A N 1
ATOM 701 C CA . PRO A 1 91 ? -9.631 11.853 -29.587 1.00 52.97 91 PRO A CA 1
ATOM 702 C C . PRO A 1 91 ? -9.871 13.001 -28.597 1.00 52.97 91 PRO A C 1
ATOM 704 O O . PRO A 1 91 ? -10.443 12.784 -27.528 1.00 52.97 91 PRO A O 1
ATOM 707 N N . TRP A 1 92 ? -9.381 14.187 -28.963 1.00 59.19 92 TRP A N 1
ATOM 708 C CA . TRP A 1 92 ? -9.585 15.447 -28.245 1.00 59.19 92 TRP A CA 1
ATOM 709 C C . TRP A 1 92 ? -11.058 15.854 -28.223 1.00 59.19 92 TRP A C 1
ATOM 711 O O . TRP A 1 92 ? -11.721 15.686 -29.274 1.00 59.19 92 TRP A O 1
#

Radius of gyration: 24.72 Å; chains: 1; bounding box: 45×36×68 Å

Foldseek 3Di:
DVVVVVVVVVVVVVVVLVPDPCNVVVVVVVVVVVVVVVVVVVVVCQPPPDPDDPRQFDWDWDWDFPDPVDPVGRDIDTDTDTPPDPDPDDDD

pLDDT: mean 71.36, std 15.49, range [42.62, 95.25]

Sequence (92 aa):
MAVWLARWLGPLLLVSLWGLSAPASLLRRLGEHIQQFQERSAQGLGLSLGPGAAALPKVGWLEQLLDPFNVSNRRSFLQAILQPWPQPGAPW

Organism: Pongo abelii (NCBI:txid9601)